Protein AF-A0A359MMK4-F1 (afdb_monomer_lite)

Structure (mmCIF, N/CA/C/O backbone):
data_AF-A0A359MMK4-F1
#
_entry.id   AF-A0A359MMK4-F1
#
loop_
_atom_site.group_PDB
_atom_site.id
_atom_site.type_symbol
_atom_site.label_atom_id
_atom_site.label_alt_id
_atom_site.label_comp_id
_atom_site.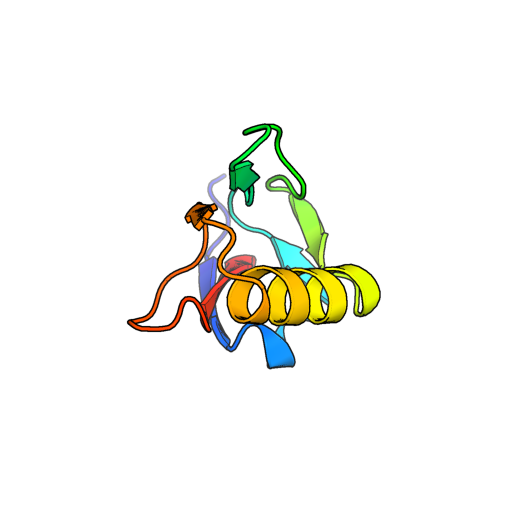label_asym_id
_atom_site.label_entity_id
_atom_site.label_seq_id
_atom_site.pdbx_PDB_ins_code
_atom_site.Cartn_x
_atom_site.Cartn_y
_atom_site.Cartn_z
_atom_site.occupancy
_atom_site.B_iso_or_equiv
_atom_site.auth_seq_id
_atom_site.auth_comp_id
_atom_site.auth_asym_id
_atom_site.auth_atom_id
_atom_site.pdbx_PDB_model_num
ATOM 1 N N . LEU A 1 1 ? -5.261 3.566 23.399 1.00 54.94 1 LEU A N 1
ATOM 2 C CA . LEU A 1 1 ? -6.119 2.387 23.171 1.00 54.94 1 LEU A CA 1
ATOM 3 C C . LEU A 1 1 ? -5.748 1.907 21.789 1.00 54.94 1 LEU A C 1
ATOM 5 O O . LEU A 1 1 ? -6.007 2.638 20.846 1.00 54.94 1 LEU A O 1
ATOM 9 N N . GLU A 1 2 ? -5.011 0.805 21.692 1.00 74.31 2 GLU A N 1
ATOM 10 C CA . GLU A 1 2 ? -4.720 0.203 20.388 1.00 74.31 2 GLU A CA 1
ATOM 11 C C . GLU A 1 2 ? -6.047 -0.269 19.790 1.00 74.31 2 GLU A C 1
ATOM 13 O O . GLU A 1 2 ? -6.854 -0.901 20.479 1.00 74.31 2 GLU A O 1
ATOM 18 N N . HIS A 1 3 ? -6.321 0.144 18.556 1.00 85.12 3 HIS A N 1
ATOM 19 C CA . HIS A 1 3 ? -7.494 -0.310 17.825 1.00 85.12 3 HIS A CA 1
ATOM 20 C C . HIS A 1 3 ? -7.260 -1.753 17.368 1.00 85.12 3 HIS A C 1
ATOM 22 O O . HIS A 1 3 ? -6.132 -2.114 17.044 1.00 85.12 3 HIS A O 1
ATOM 28 N N . ALA A 1 4 ? -8.308 -2.580 17.347 1.00 95.25 4 ALA A N 1
ATOM 29 C CA . ALA A 1 4 ? -8.207 -3.894 16.721 1.00 95.25 4 ALA A CA 1
ATOM 30 C C . ALA A 1 4 ? -7.966 -3.719 15.214 1.00 95.25 4 ALA A C 1
ATOM 32 O O . ALA A 1 4 ? -8.537 -2.815 14.599 1.00 95.25 4 ALA A O 1
ATOM 33 N N . THR A 1 5 ? -7.131 -4.576 14.633 1.00 97.44 5 THR A N 1
ATOM 34 C CA . THR A 1 5 ? -6.780 -4.53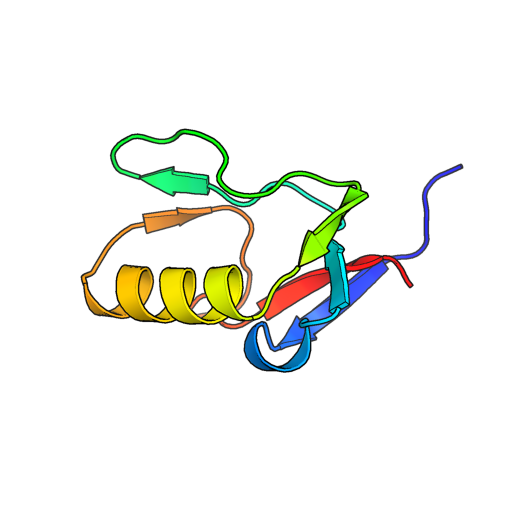9 13.213 1.00 97.44 5 THR A CA 1
ATOM 35 C C . THR A 1 5 ? -7.073 -5.871 12.537 1.00 97.44 5 THR A C 1
ATOM 37 O O . THR A 1 5 ? -7.180 -6.918 13.182 1.00 97.44 5 THR A O 1
ATOM 40 N N . GLU A 1 6 ? -7.232 -5.825 11.221 1.00 97.81 6 GLU A N 1
ATOM 41 C CA . GLU A 1 6 ? -7.332 -7.005 10.370 1.00 97.81 6 GLU A CA 1
ATOM 42 C C . GLU A 1 6 ? -6.575 -6.787 9.057 1.00 97.81 6 GLU A C 1
ATOM 44 O O . GLU A 1 6 ? -6.435 -5.659 8.581 1.00 97.81 6 GLU A O 1
ATOM 49 N N . VAL A 1 7 ? -6.107 -7.881 8.457 1.00 98.06 7 VAL A N 1
ATOM 50 C CA . VAL A 1 7 ? -5.483 -7.874 7.131 1.00 98.06 7 VAL A CA 1
ATOM 51 C C . VAL A 1 7 ? -6.528 -8.280 6.102 1.00 98.06 7 VAL A C 1
ATOM 53 O O . VAL A 1 7 ? -7.142 -9.341 6.218 1.00 98.06 7 VAL A O 1
ATOM 56 N N . ILE A 1 8 ? -6.720 -7.440 5.089 1.00 98.38 8 ILE A N 1
ATOM 57 C CA . ILE A 1 8 ? -7.685 -7.668 4.010 1.00 98.38 8 ILE A CA 1
ATOM 58 C C . ILE A 1 8 ? -7.036 -7.436 2.641 1.00 98.38 8 ILE A C 1
ATOM 60 O O . ILE A 1 8 ? -6.018 -6.741 2.551 1.00 98.38 8 ILE A O 1
ATOM 64 N N . PRO A 1 9 ? -7.626 -7.953 1.547 1.00 98.31 9 PRO A N 1
ATOM 65 C CA . PRO A 1 9 ? -7.169 -7.616 0.205 1.00 98.31 9 PRO A CA 1
ATOM 66 C C . PRO A 1 9 ? -7.227 -6.100 -0.041 1.00 98.31 9 PRO A C 1
ATOM 68 O O . PRO A 1 9 ? -8.256 -5.465 0.190 1.00 98.31 9 PRO A O 1
ATOM 71 N N . LEU A 1 10 ? -6.155 -5.522 -0.590 1.00 98.25 10 LEU A N 1
ATOM 72 C CA . LEU A 1 10 ? -6.046 -4.094 -0.915 1.00 98.25 10 LEU A CA 1
ATOM 73 C C . LEU A 1 10 ? -7.197 -3.621 -1.816 1.00 98.25 10 LEU A C 1
ATOM 75 O O . LEU A 1 10 ? -7.731 -2.531 -1.650 1.00 98.25 10 LEU A O 1
ATOM 79 N N . LYS A 1 11 ? -7.633 -4.462 -2.755 1.00 97.81 11 LYS A N 1
ATOM 80 C CA . LYS A 1 11 ? -8.763 -4.156 -3.646 1.00 97.81 11 LYS A CA 1
ATOM 81 C C . LYS A 1 11 ? -10.095 -3.953 -2.908 1.00 97.81 11 LYS A C 1
ATOM 83 O O . LYS A 1 11 ? -10.958 -3.242 -3.428 1.00 97.81 11 LYS A O 1
ATOM 88 N N . ASP A 1 12 ? -10.232 -4.540 -1.719 1.00 98.25 12 ASP A N 1
ATOM 89 C CA . ASP A 1 12 ? -11.447 -4.555 -0.904 1.00 98.25 12 ASP A CA 1
ATOM 90 C C . ASP A 1 12 ? -11.372 -3.534 0.252 1.00 98.25 12 ASP A C 1
ATOM 92 O O . ASP A 1 12 ? -12.320 -3.395 1.023 1.00 98.25 12 ASP A O 1
ATOM 96 N N . SER A 1 13 ? -10.273 -2.776 0.369 1.00 98.44 13 SER A N 1
ATOM 97 C CA . SER A 1 13 ? -10.029 -1.855 1.488 1.00 98.44 13 SER A CA 1
ATOM 98 C C . SER A 1 13 ? -10.580 -0.439 1.292 1.00 98.44 13 SER A C 1
ATOM 100 O O . SER A 1 13 ? -10.461 0.399 2.184 1.00 98.44 13 SER A O 1
ATOM 102 N N . CYS A 1 14 ? -11.230 -0.154 0.162 1.00 98.56 14 CYS A N 1
ATOM 103 C CA . CYS A 1 14 ? -11.817 1.159 -0.111 1.00 98.56 14 CYS A CA 1
ATOM 104 C C . CYS A 1 14 ? -12.817 1.554 0.987 1.00 98.56 14 CYS A C 1
ATOM 106 O O . CYS A 1 14 ? -13.744 0.812 1.307 1.00 98.56 14 CYS A O 1
ATOM 108 N N . GLY A 1 15 ? -12.645 2.745 1.552 1.00 98.44 15 GLY A N 1
ATOM 109 C CA . GLY A 1 15 ? -13.452 3.252 2.655 1.00 98.44 15 GLY A CA 1
ATOM 110 C C . GLY A 1 15 ? -13.047 2.733 4.038 1.00 98.44 15 GLY A C 1
ATOM 111 O O . GLY A 1 15 ? -13.574 3.247 5.025 1.00 98.44 15 GLY A O 1
ATOM 112 N N . ARG A 1 16 ? -12.114 1.779 4.148 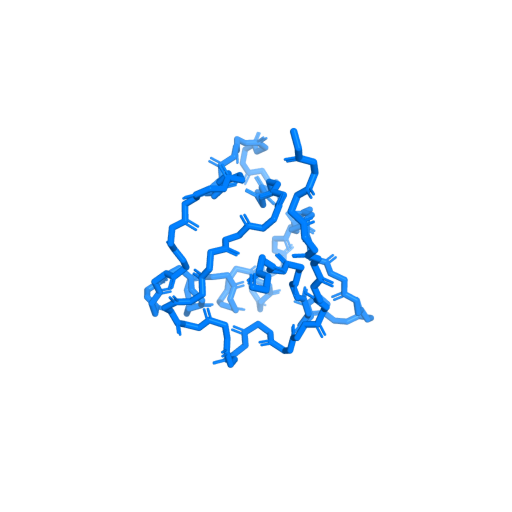1.00 98.50 16 ARG A N 1
ATOM 113 C CA . ARG A 1 16 ? -11.524 1.360 5.430 1.00 98.50 16 ARG A CA 1
ATOM 114 C C . ARG A 1 16 ? -10.499 2.387 5.914 1.00 98.50 16 ARG A C 1
ATOM 116 O O . ARG A 1 16 ? -10.074 3.259 5.157 1.00 98.50 16 ARG A O 1
ATOM 123 N N . ILE A 1 17 ? -10.131 2.296 7.189 1.00 98.31 17 ILE A N 1
ATOM 124 C CA . ILE A 1 17 ? -9.104 3.148 7.796 1.00 98.31 17 ILE A CA 1
ATOM 125 C C . ILE A 1 17 ? -7.799 2.366 7.847 1.00 98.31 17 ILE A C 1
ATOM 127 O O . ILE A 1 17 ? -7.782 1.242 8.345 1.00 98.31 17 ILE A O 1
ATOM 131 N N . CYS A 1 18 ? -6.724 2.949 7.327 1.00 97.88 18 CYS A N 1
ATOM 132 C CA . CYS A 1 18 ? -5.410 2.327 7.347 1.00 97.88 18 CYS A CA 1
ATOM 133 C C . CYS A 1 18 ? -4.905 2.176 8.785 1.00 97.88 18 CYS A C 1
ATOM 135 O O . CYS A 1 18 ? -5.041 3.100 9.592 1.00 97.88 18 CYS A O 1
ATOM 137 N N . ALA A 1 19 ? -4.334 1.015 9.105 1.00 97.06 19 ALA A N 1
ATOM 138 C CA . ALA A 1 19 ? -3.758 0.764 10.421 1.00 97.06 19 ALA A CA 1
ATOM 139 C C . ALA A 1 19 ? -2.292 1.211 10.533 1.00 97.06 19 ALA A C 1
ATOM 141 O O . ALA A 1 19 ? -1.843 1.504 11.641 1.00 97.06 19 ALA A O 1
ATOM 142 N N . ASP A 1 20 ? -1.574 1.329 9.413 1.00 93.25 20 ASP A N 1
ATOM 143 C CA . ASP A 1 20 ? -0.133 1.614 9.370 1.00 93.25 20 ASP A CA 1
ATOM 144 C C . ASP A 1 20 ? 0.225 2.605 8.238 1.00 93.25 20 ASP A C 1
ATOM 146 O O . ASP A 1 20 ? -0.655 3.253 7.672 1.00 93.25 20 ASP A O 1
ATOM 150 N N . PHE A 1 21 ? 1.506 2.795 7.918 1.00 94.38 21 PHE A N 1
ATOM 151 C CA . PHE A 1 21 ? 1.949 3.621 6.794 1.00 94.38 21 PHE A CA 1
ATOM 152 C C . PHE A 1 21 ? 2.187 2.802 5.520 1.00 94.38 21 PHE A C 1
ATOM 154 O O . PHE A 1 21 ? 2.755 1.714 5.556 1.00 94.38 21 PHE A O 1
ATOM 161 N N . VAL A 1 22 ? 1.841 3.377 4.365 1.00 97.31 22 VAL A N 1
ATOM 162 C CA . VAL A 1 22 ? 2.219 2.862 3.041 1.00 97.31 22 VAL A CA 1
ATOM 163 C C . VAL A 1 22 ? 3.135 3.870 2.360 1.00 97.31 22 VAL A C 1
ATOM 165 O O . VAL A 1 22 ? 2.833 5.063 2.319 1.00 97.31 22 VAL A O 1
ATOM 168 N N . SER A 1 23 ? 4.259 3.414 1.811 1.00 96.75 23 SER A N 1
ATOM 169 C CA . SER A 1 23 ? 5.216 4.264 1.093 1.00 96.75 23 SER A CA 1
ATOM 170 C C . SER A 1 23 ? 5.709 3.605 -0.190 1.00 96.75 23 SER A C 1
ATOM 172 O O . SER A 1 23 ? 5.708 2.381 -0.322 1.00 96.75 23 SER A O 1
ATOM 174 N N . MET A 1 24 ? 6.147 4.431 -1.139 1.00 96.19 24 MET A N 1
ATOM 175 C CA . MET A 1 24 ? 6.679 3.991 -2.428 1.00 96.19 24 MET A CA 1
ATOM 176 C C . MET A 1 24 ? 8.117 4.462 -2.604 1.00 96.19 24 MET A C 1
ATOM 178 O O . MET A 1 24 ? 8.416 5.627 -2.346 1.00 96.19 24 MET A O 1
ATOM 182 N N . TYR A 1 25 ? 8.993 3.589 -3.099 1.00 93.38 25 TYR A N 1
ATOM 183 C CA . TYR A 1 25 ? 10.380 3.907 -3.424 1.00 93.38 25 TYR A CA 1
ATOM 184 C C . TYR A 1 25 ? 10.723 3.614 -4.896 1.00 93.38 25 TYR A C 1
ATOM 186 O O . TYR A 1 25 ? 10.398 2.522 -5.380 1.00 93.38 25 TYR A O 1
ATOM 194 N N . PRO A 1 26 ? 11.445 4.532 -5.579 1.00 89.00 26 PRO A N 1
ATOM 195 C CA . PRO A 1 26 ? 11.737 5.927 -5.190 1.00 89.00 26 PRO A CA 1
ATOM 196 C C . PRO A 1 26 ? 10.467 6.807 -5.288 1.00 89.00 26 PRO A C 1
ATOM 198 O O . PRO A 1 26 ? 9.638 6.522 -6.149 1.00 89.00 26 PRO A O 1
ATOM 201 N N . PRO A 1 27 ? 10.277 7.874 -4.472 1.00 87.38 27 PRO A N 1
ATOM 202 C CA . PRO A 1 27 ? 11.261 8.584 -3.637 1.00 87.38 27 PRO A CA 1
ATOM 203 C C . PRO A 1 27 ? 11.382 8.120 -2.170 1.00 87.38 27 PRO A C 1
ATOM 205 O O . PRO A 1 27 ? 12.348 8.485 -1.509 1.00 87.38 27 PRO A O 1
ATOM 208 N N . GLY A 1 28 ? 10.448 7.325 -1.648 1.00 86.94 28 GLY A N 1
ATOM 209 C CA . GLY A 1 28 ? 10.452 6.817 -0.267 1.00 86.94 28 GLY A CA 1
ATOM 210 C C . GLY A 1 28 ? 9.583 7.599 0.726 1.00 86.94 28 GLY A C 1
ATOM 211 O O . GLY A 1 28 ? 9.622 7.309 1.920 1.00 86.94 28 GLY A O 1
ATOM 212 N N . THR A 1 29 ? 8.806 8.587 0.275 1.00 91.56 29 THR A N 1
ATOM 213 C CA . THR A 1 29 ? 7.871 9.329 1.136 1.00 91.56 29 THR A CA 1
ATOM 214 C C . THR A 1 29 ? 6.584 8.534 1.393 1.00 91.56 29 THR A C 1
ATOM 216 O O . THR A 1 29 ? 6.154 7.785 0.509 1.00 91.56 29 THR A O 1
ATOM 219 N N . PRO A 1 30 ? 5.937 8.705 2.562 1.00 94.25 30 PRO A N 1
ATOM 220 C CA . PRO A 1 30 ? 4.620 8.127 2.820 1.00 94.25 30 PRO A CA 1
ATOM 221 C C . PRO A 1 30 ? 3.577 8.607 1.805 1.00 94.25 30 PRO A C 1
ATOM 223 O O . PRO A 1 30 ? 3.548 9.785 1.448 1.00 94.25 30 PRO A O 1
ATOM 226 N N . LEU A 1 31 ? 2.738 7.679 1.354 1.00 96.06 31 LEU A N 1
ATOM 227 C CA . LEU A 1 31 ? 1.572 7.910 0.498 1.00 96.06 31 LEU A CA 1
ATOM 228 C C . LEU A 1 31 ? 0.258 7.812 1.280 1.00 96.06 31 LEU A C 1
ATOM 230 O O . LEU A 1 31 ? -0.738 8.393 0.865 1.00 96.06 31 LEU A O 1
ATOM 234 N N . LEU A 1 32 ? 0.269 7.051 2.374 1.00 97.06 32 LEU A N 1
ATOM 235 C CA . LEU A 1 32 ? -0.852 6.853 3.282 1.00 97.06 32 LEU A CA 1
ATOM 236 C C . LEU A 1 32 ? -0.297 6.625 4.688 1.00 97.06 32 LEU A C 1
ATOM 238 O O . LEU A 1 32 ? 0.747 5.979 4.831 1.00 97.06 32 LEU A O 1
ATOM 242 N N . VAL A 1 33 ? -0.969 7.139 5.714 1.00 96.50 33 VAL A N 1
ATOM 243 C CA . VAL A 1 33 ? -0.593 6.929 7.119 1.00 96.50 33 VAL A CA 1
ATOM 244 C C . VAL A 1 33 ? -1.755 6.396 7.958 1.00 96.50 33 VAL A C 1
ATOM 246 O O . VAL A 1 33 ? -2.926 6.505 7.593 1.00 96.50 33 VAL A O 1
ATOM 249 N N . SER A 1 34 ? -1.420 5.825 9.117 1.00 96.25 34 SER A N 1
ATOM 250 C CA . SER A 1 34 ? -2.397 5.284 10.062 1.00 96.25 34 SER A CA 1
ATOM 251 C C . SER A 1 34 ? -3.458 6.325 10.432 1.00 96.25 34 SER A C 1
ATOM 253 O O . SER A 1 34 ? -3.143 7.483 10.721 1.00 96.25 34 SER A O 1
ATOM 255 N N . GLY A 1 35 ? -4.725 5.912 10.421 1.00 96.12 35 GLY A N 1
ATOM 256 C CA . GLY A 1 35 ? -5.873 6.785 10.674 1.00 96.12 35 GLY A CA 1
ATOM 257 C C . GLY A 1 35 ? -6.451 7.464 9.428 1.00 96.12 35 GLY A C 1
ATOM 258 O O . GLY A 1 35 ? -7.555 8.010 9.504 1.00 96.12 35 GLY A O 1
ATOM 259 N N . GLU A 1 36 ? -5.778 7.400 8.276 1.00 97.69 36 GLU A N 1
ATOM 260 C CA . GLU A 1 36 ? -6.330 7.892 7.011 1.00 97.69 36 GLU A CA 1
ATOM 261 C C . GLU A 1 36 ? -7.288 6.885 6.370 1.00 97.69 36 GLU A C 1
ATOM 263 O O . GLU A 1 36 ? -7.154 5.665 6.502 1.00 97.69 36 GLU A O 1
ATOM 268 N N . ARG A 1 37 ? -8.284 7.413 5.653 1.00 98.38 37 ARG A N 1
ATOM 269 C CA . ARG A 1 37 ? -9.214 6.600 4.872 1.00 98.38 37 ARG A CA 1
ATOM 270 C C . ARG A 1 37 ? -8.552 6.175 3.570 1.00 98.38 37 ARG A C 1
ATOM 272 O O . ARG A 1 37 ? -8.000 7.000 2.850 1.00 98.38 37 ARG A O 1
ATOM 279 N N . ILE A 1 38 ? -8.669 4.894 3.250 1.00 98.62 38 ILE A N 1
ATOM 280 C CA . ILE A 1 38 ? -8.199 4.355 1.979 1.00 98.62 38 ILE A CA 1
ATOM 281 C C . ILE A 1 38 ? -9.221 4.698 0.894 1.00 98.62 38 ILE A C 1
ATOM 283 O O . ILE A 1 38 ? -10.355 4.215 0.920 1.00 98.62 38 ILE A O 1
ATOM 287 N N . GLU A 1 39 ? -8.816 5.516 -0.071 1.00 98.50 39 GLU A N 1
ATOM 288 C CA . GLU A 1 39 ? -9.646 5.900 -1.216 1.00 98.50 39 GLU A CA 1
ATOM 289 C C . GLU A 1 39 ? -9.417 4.976 -2.422 1.00 98.50 39 GLU A C 1
ATOM 291 O O . GLU A 1 39 ? -8.354 4.367 -2.570 1.00 98.50 39 GLU A O 1
ATOM 296 N N . ARG A 1 40 ? -10.402 4.890 -3.327 1.00 98.31 40 ARG A N 1
ATOM 297 C CA . ARG A 1 40 ? -10.280 4.091 -4.562 1.00 98.31 40 ARG A CA 1
ATOM 298 C C . ARG A 1 40 ? -9.071 4.517 -5.400 1.00 98.31 40 ARG A C 1
ATOM 300 O O . ARG A 1 40 ? -8.321 3.657 -5.849 1.00 98.31 40 ARG A O 1
ATOM 307 N N . ASP A 1 41 ? -8.848 5.820 -5.541 1.00 98.12 41 ASP A N 1
ATOM 308 C CA . ASP A 1 41 ? -7.743 6.355 -6.343 1.00 98.12 41 ASP A CA 1
ATOM 309 C C . ASP A 1 41 ? -6.372 5.936 -5.793 1.00 98.12 41 ASP A C 1
ATOM 311 O O . ASP A 1 41 ? -5.454 5.670 -6.566 1.00 98.12 41 ASP A O 1
ATOM 315 N N . PHE A 1 42 ? -6.238 5.813 -4.466 1.00 97.69 42 PHE A N 1
ATOM 316 C CA . PHE A 1 42 ? -5.024 5.289 -3.838 1.00 97.69 42 PHE A CA 1
ATOM 317 C C . PHE A 1 42 ? -4.799 3.820 -4.210 1.00 97.69 42 PHE A C 1
ATOM 319 O O . PHE A 1 42 ? -3.696 3.444 -4.598 1.00 97.69 42 PHE A O 1
ATOM 326 N N . ILE A 1 43 ? -5.847 2.995 -4.138 1.00 98.25 43 ILE A N 1
ATOM 327 C CA . ILE A 1 43 ? -5.776 1.571 -4.494 1.00 98.25 43 ILE A CA 1
ATOM 328 C C . ILE A 1 43 ? -5.345 1.411 -5.955 1.00 98.25 43 ILE A C 1
ATOM 330 O O . ILE A 1 43 ? -4.400 0.678 -6.249 1.00 98.25 43 ILE A O 1
ATOM 334 N N . ASP A 1 44 ? -6.007 2.128 -6.863 1.00 98.25 44 ASP A N 1
ATOM 335 C CA . ASP A 1 44 ? -5.727 2.055 -8.296 1.00 98.25 44 ASP A CA 1
ATOM 336 C C . ASP A 1 44 ? -4.310 2.564 -8.617 1.00 98.25 44 ASP A C 1
ATOM 338 O O . ASP A 1 44 ? -3.630 2.013 -9.486 1.00 98.25 44 ASP A O 1
ATOM 342 N N . TYR A 1 45 ? -3.838 3.587 -7.898 1.00 97.00 45 TYR A N 1
ATOM 343 C CA . TYR A 1 45 ? -2.473 4.094 -8.009 1.00 97.00 45 TYR A CA 1
ATOM 344 C C . TYR A 1 45 ? -1.430 3.062 -7.570 1.00 97.00 45 TYR A C 1
ATOM 346 O O . TYR A 1 45 ? -0.476 2.810 -8.303 1.00 97.00 45 TYR A O 1
ATOM 354 N N . ILE A 1 46 ? -1.624 2.435 -6.409 1.00 97.12 46 ILE A N 1
ATOM 355 C CA . ILE A 1 46 ? -0.696 1.435 -5.871 1.00 97.12 46 ILE A CA 1
ATOM 356 C C . ILE A 1 46 ? -0.606 0.209 -6.780 1.00 97.12 46 ILE A C 1
ATOM 358 O O . ILE A 1 46 ? 0.496 -0.275 -7.025 1.00 97.12 46 ILE A O 1
ATOM 362 N N . ILE A 1 47 ? -1.734 -0.270 -7.313 1.00 96.19 47 ILE A N 1
ATOM 363 C CA . ILE A 1 47 ? -1.740 -1.411 -8.238 1.00 96.19 47 ILE A CA 1
ATOM 364 C C . ILE A 1 47 ? -0.904 -1.092 -9.482 1.00 96.19 47 ILE A C 1
ATOM 366 O O . ILE A 1 47 ? -0.029 -1.871 -9.846 1.00 96.19 47 ILE A O 1
ATOM 370 N N . ARG A 1 48 ? -1.094 0.091 -10.082 1.00 96.75 48 ARG A N 1
ATOM 371 C CA . ARG A 1 48 ? -0.283 0.526 -11.231 1.00 96.75 48 ARG A CA 1
ATOM 372 C C . ARG A 1 48 ? 1.193 0.677 -10.874 1.00 96.75 48 ARG A C 1
ATOM 374 O O . ARG A 1 48 ? 2.046 0.269 -11.647 1.00 96.75 48 ARG A O 1
ATOM 381 N N . ALA A 1 49 ? 1.501 1.231 -9.702 1.00 95.56 49 ALA A N 1
ATOM 382 C CA . ALA A 1 49 ? 2.881 1.389 -9.256 1.00 95.56 49 ALA A CA 1
ATOM 383 C C . ALA A 1 49 ? 3.586 0.030 -9.077 1.00 95.56 49 ALA A C 1
ATOM 385 O O . ALA A 1 49 ? 4.758 -0.104 -9.427 1.00 95.56 49 ALA A O 1
ATOM 386 N N . LEU A 1 50 ? 2.881 -0.989 -8.577 1.00 94.69 50 LEU A N 1
ATOM 387 C CA . 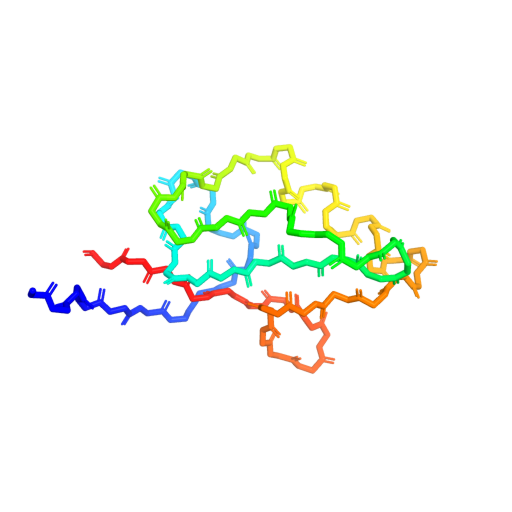LEU A 1 50 ? 3.403 -2.356 -8.506 1.00 94.69 50 LEU A CA 1
ATOM 388 C C . LEU A 1 50 ? 3.659 -2.935 -9.906 1.00 94.69 50 LEU A C 1
ATOM 390 O O . LEU A 1 50 ? 4.724 -3.511 -10.128 1.00 94.69 50 LEU A O 1
ATOM 394 N N . ASP A 1 51 ? 2.733 -2.735 -10.849 1.00 95.25 51 ASP A N 1
ATOM 395 C CA . ASP A 1 51 ? 2.884 -3.178 -12.244 1.00 95.25 51 ASP A CA 1
ATOM 396 C C . ASP A 1 51 ? 4.070 -2.491 -12.951 1.00 95.25 51 ASP A C 1
ATOM 398 O O . ASP A 1 51 ? 4.791 -3.123 -13.724 1.00 95.25 51 ASP A O 1
ATOM 402 N N . ASP A 1 52 ? 4.319 -1.219 -12.631 1.00 95.19 52 ASP A N 1
ATOM 403 C CA . ASP A 1 52 ? 5.451 -0.430 -13.133 1.00 95.19 52 ASP A CA 1
ATOM 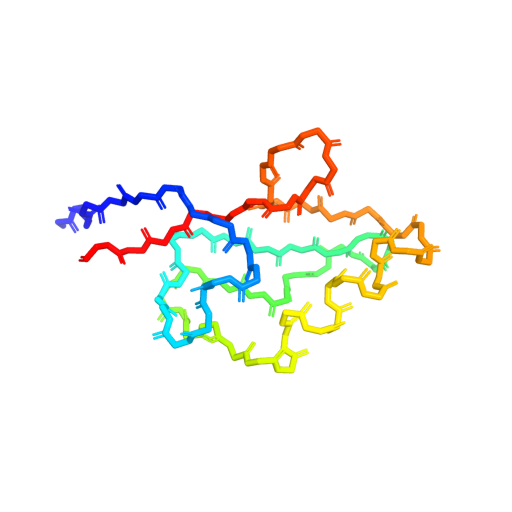404 C C . ASP A 1 52 ? 6.791 -0.780 -12.441 1.00 95.19 52 ASP A C 1
ATOM 406 O O . ASP A 1 52 ? 7.846 -0.252 -12.804 1.00 95.19 52 ASP A O 1
ATOM 410 N N . GLY A 1 53 ? 6.780 -1.687 -11.455 1.00 93.88 53 GLY A N 1
ATOM 411 C CA . GLY A 1 53 ? 7.973 -2.188 -10.769 1.00 93.88 53 GLY A CA 1
ATOM 412 C C . GLY A 1 53 ? 8.471 -1.318 -9.611 1.00 93.88 53 GLY A C 1
ATOM 413 O O . GLY A 1 53 ? 9.610 -1.489 -9.163 1.00 93.88 53 GLY A O 1
ATOM 414 N N . PHE A 1 54 ? 7.651 -0.393 -9.103 1.00 95.44 54 PHE A N 1
ATOM 415 C CA . PHE A 1 54 ? 7.990 0.365 -7.899 1.00 95.44 54 PHE A CA 1
ATOM 416 C C . PHE A 1 54 ? 7.972 -0.527 -6.656 1.00 95.44 54 PHE A C 1
ATOM 418 O O . PHE A 1 54 ? 7.207 -1.483 -6.533 1.00 95.44 54 PHE A O 1
ATOM 425 N N . THR A 1 55 ? 8.810 -0.182 -5.679 1.00 94.81 55 THR A N 1
ATOM 426 C CA . THR A 1 55 ? 8.826 -0.878 -4.391 1.00 94.81 55 THR A CA 1
ATOM 427 C C . THR A 1 55 ? 7.825 -0.232 -3.445 1.00 94.81 55 THR A C 1
ATOM 429 O O . THR A 1 55 ? 7.964 0.948 -3.126 1.00 94.81 55 THR A O 1
ATOM 432 N N . ILE A 1 56 ? 6.860 -1.013 -2.953 1.00 96.44 56 ILE A N 1
ATOM 433 C CA . ILE A 1 56 ? 5.872 -0.565 -1.964 1.00 96.44 56 ILE A CA 1
ATOM 434 C C . ILE A 1 56 ? 6.143 -1.208 -0.596 1.00 96.44 56 ILE A C 1
ATOM 436 O O . ILE A 1 56 ? 6.272 -2.430 -0.476 1.00 96.44 56 ILE A O 1
ATOM 440 N N . THR A 1 57 ? 6.220 -0.374 0.442 1.00 95.94 57 THR A N 1
ATOM 441 C CA . THR A 1 57 ? 6.327 -0.775 1.857 1.00 95.94 57 THR A CA 1
ATOM 442 C C . THR A 1 57 ? 5.000 -0.507 2.562 1.00 95.94 57 THR A C 1
ATOM 444 O O . THR A 1 57 ? 4.302 0.428 2.186 1.00 95.94 57 THR A O 1
ATOM 447 N N . GLY A 1 58 ? 4.645 -1.325 3.558 1.00 94.75 58 GLY A N 1
ATOM 448 C CA . GLY A 1 58 ? 3.360 -1.236 4.274 1.00 94.75 58 GLY A CA 1
ATOM 449 C C . GLY A 1 58 ? 2.270 -2.180 3.754 1.00 94.75 58 GLY A C 1
ATOM 450 O O . GLY A 1 58 ? 1.202 -2.271 4.344 1.00 94.75 58 GLY A O 1
ATOM 451 N N . LEU A 1 59 ? 2.544 -2.909 2.667 1.00 97.00 59 LEU A N 1
ATOM 452 C CA . LEU A 1 59 ? 1.666 -3.953 2.132 1.00 97.00 59 LEU A CA 1
ATOM 453 C C . LEU A 1 59 ? 2.248 -5.347 2.398 1.00 97.00 59 LEU A C 1
ATOM 455 O O . LEU A 1 59 ? 3.473 -5.547 2.322 1.00 97.00 59 LEU A O 1
ATOM 459 N N . SER A 1 60 ? 1.365 -6.309 2.662 1.00 96.62 60 SER A N 1
ATOM 460 C CA . SER A 1 60 ? 1.674 -7.730 2.865 1.00 96.62 60 SER A CA 1
ATOM 461 C C . SER A 1 60 ? 1.252 -8.581 1.660 1.00 96.62 60 SER A C 1
ATOM 463 O O . SER A 1 60 ? 0.742 -8.065 0.665 1.00 96.62 60 SER A O 1
ATOM 465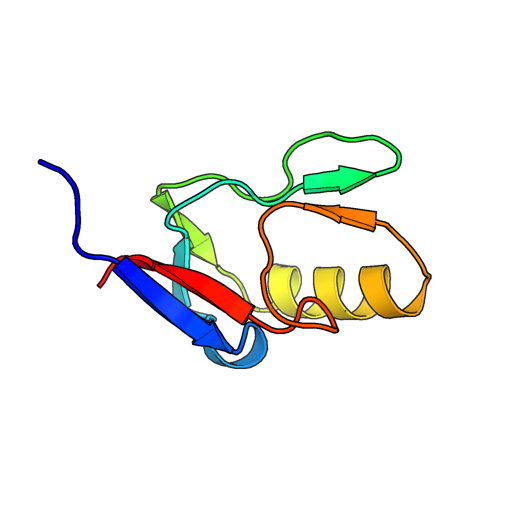 N N . GLY A 1 61 ? 1.526 -9.886 1.719 1.00 94.38 61 GLY A N 1
ATOM 466 C CA . GLY A 1 61 ? 1.326 -10.814 0.603 1.00 94.38 61 GLY A CA 1
ATOM 467 C C . GLY A 1 61 ? 2.533 -10.898 -0.337 1.00 94.38 61 GLY A C 1
ATOM 468 O O . GLY A 1 61 ? 3.367 -9.988 -0.403 1.00 94.38 61 GLY A O 1
ATOM 469 N N . GLU A 1 62 ? 2.645 -12.015 -1.061 1.00 90.69 62 GLU A N 1
ATOM 470 C CA . GLU A 1 62 ? 3.752 -12.261 -2.000 1.00 90.69 62 GLU A CA 1
ATOM 471 C C . GLU A 1 62 ? 3.790 -11.235 -3.141 1.00 90.69 62 GLU A C 1
ATOM 473 O O . GLU A 1 62 ? 4.867 -10.914 -3.642 1.00 90.69 62 GLU A O 1
ATOM 478 N N . ARG A 1 63 ? 2.630 -10.691 -3.529 1.00 92.25 63 ARG A N 1
ATOM 479 C CA . ARG A 1 63 ? 2.478 -9.682 -4.585 1.00 92.25 63 ARG A CA 1
ATOM 480 C C . ARG A 1 63 ? 2.037 -8.321 -4.045 1.00 92.25 63 ARG A C 1
ATOM 482 O O . ARG A 1 63 ? 1.571 -7.496 -4.826 1.00 92.25 63 ARG A O 1
ATOM 489 N N . LYS A 1 64 ? 2.188 -8.066 -2.740 1.00 96.06 64 LYS A N 1
ATOM 490 C CA . LYS A 1 64 ? 1.768 -6.805 -2.099 1.00 96.06 64 LYS A CA 1
ATOM 491 C C . LYS A 1 64 ? 0.266 -6.513 -2.255 1.00 96.06 64 LYS A C 1
ATOM 493 O O . LYS A 1 64 ? -0.138 -5.364 -2.403 1.00 96.06 64 LYS A O 1
ATOM 498 N N . GLU A 1 65 ? -0.565 -7.552 -2.242 1.00 96.00 65 GLU A N 1
ATOM 499 C CA . GLU A 1 65 ? -2.010 -7.460 -2.483 1.00 96.00 65 GLU A CA 1
ATOM 500 C C . GLU A 1 65 ? -2.868 -7.294 -1.219 1.00 96.00 65 GLU A C 1
ATOM 502 O O . GLU A 1 65 ? -4.095 -7.243 -1.321 1.00 96.00 65 GLU A O 1
ATOM 507 N N . GLU A 1 66 ? -2.252 -7.222 -0.043 1.00 98.19 66 GLU A N 1
ATOM 508 C CA . GLU A 1 66 ? -2.927 -7.136 1.252 1.00 98.19 66 GLU A CA 1
ATOM 509 C C . GLU A 1 66 ? -2.493 -5.889 2.029 1.00 98.19 66 GLU A C 1
ATOM 511 O O . GLU A 1 66 ? -1.356 -5.422 1.917 1.00 98.19 66 GLU A O 1
ATOM 516 N N . ILE A 1 67 ? -3.415 -5.356 2.829 1.00 98.38 67 ILE A N 1
ATOM 517 C CA . ILE A 1 67 ? -3.202 -4.183 3.677 1.00 98.38 67 ILE A CA 1
ATOM 518 C C . ILE A 1 67 ? -3.859 -4.386 5.042 1.00 98.38 67 ILE A C 1
ATOM 520 O O . ILE A 1 67 ? -4.933 -4.984 5.146 1.00 98.38 67 ILE A O 1
ATOM 524 N N . GLU A 1 68 ? -3.216 -3.864 6.082 1.00 98.00 68 GLU A N 1
ATOM 525 C CA . GLU A 1 68 ? -3.763 -3.850 7.434 1.00 98.00 68 GLU A CA 1
ATOM 526 C C . GLU A 1 68 ? -4.669 -2.628 7.647 1.00 98.00 68 GLU A C 1
ATOM 528 O O . GLU A 1 68 ? -4.314 -1.483 7.337 1.00 98.00 68 GLU A O 1
ATOM 533 N N . VAL A 1 69 ? -5.866 -2.872 8.176 1.00 98.12 69 VAL A N 1
ATOM 534 C CA . VAL A 1 69 ? -6.889 -1.854 8.422 1.00 98.12 69 VAL A CA 1
ATOM 535 C C . VAL A 1 69 ? -7.426 -1.942 9.840 1.00 98.12 69 VAL A C 1
ATOM 537 O O . VAL A 1 69 ? -7.401 -2.998 10.468 1.00 98.12 69 VAL A O 1
ATOM 540 N N . ILE A 1 70 ? -7.949 -0.826 10.337 1.00 97.38 70 ILE A N 1
ATOM 541 C CA . ILE A 1 70 ? -8.655 -0.776 11.617 1.00 97.38 70 ILE A CA 1
ATOM 542 C C . ILE A 1 70 ? -10.040 -1.434 11.472 1.00 97.38 70 ILE A C 1
ATOM 544 O O . ILE A 1 70 ? -10.751 -1.200 10.482 1.00 97.38 70 ILE A O 1
ATOM 548 N N . VAL A 1 71 ? -10.402 -2.252 12.467 1.00 95.19 71 VAL A N 1
ATOM 549 C CA . VAL A 1 71 ? -11.726 -2.878 12.644 1.00 95.19 71 VAL A CA 1
ATOM 550 C C . VAL A 1 71 ? -12.733 -1.874 13.192 1.00 95.19 71 VAL A C 1
ATOM 552 O O . VAL A 1 71 ? -12.436 -1.225 14.222 1.00 95.19 71 VAL A O 1
#

Foldseek 3Di:
DQFDKDKDFLQPQAQFFAQAWKAKPVVTDTPHGGRDGDHPVNSVVVVVCLVVPIDMDQADDPSSGMHMTGD

pLDDT: mean 95.13, std 6.13, range [54.94, 98.62]

Secondary structure (DSSP, 8-state):
-PPPEEEEEGGG-TTPEESS-EEEETT--EEE-TT-B--HHHHHHHHHHHHTT-EEES-BSTTS-EEEEE-

Sequence (71 aa):
LEHATEVIPLKDSCGRICADFVSMYPPGTPLLVSGERIERDFIDYIIRALDDGFTITGLSGERKEEIEVIV

Radius of gyration: 11.34 Å; chains: 1; bounding box: 25×22×36 Å